Protein AF-0000000078825069 (afdb_homodimer)

Sequence (100 aa):
MNEKTTIYLEPDLKKAVRIELVRDGENQSLSNLINQLLYKWLSEKEKEGHMNEKTTIYLEPDLKKAVRIELVRDGENQSLSNLINQLLYKWLSEKEKEGH

Solvent-accessible surface area (backbone atoms only — not comparable to full-atom values): 5677 Å² total; per-residue (Å²): 124,65,35,84,42,80,38,46,34,49,53,70,57,50,51,52,51,51,54,50,33,56,72,76,34,85,83,49,48,70,34,57,52,50,45,50,51,50,51,50,52,52,56,51,48,59,56,64,78,92,126,65,36,83,42,81,37,46,33,48,53,72,56,51,50,52,52,50,54,50,33,55,70,75,37,82,81,49,48,70,34,56,51,51,48,51,52,51,51,51,52,52,55,50,48,58,54,65,79,91

Foldseek 3Di:
DDDDDDDDDDPVVVVVVVVVDVVVHPPADPVNVVVVVVVVVVVVVVVVVD/DDDDDDDDDDPVVVVVVVVVCVVVPPPADPVNVVVVVVVVVVVVVVVVVD

Organism: Clostridium kluyveri (strain ATCC 8527 / DSM 555 / NBRC 12016 / NCIMB 10680 / K1) (NCBI:txid431943)

Secondary structure (DSSP, 8-state):
--EEEEEEE-HHHHHHHHHHHHHH-TT--HHHHHHHHHHHHHHHHHHH--/--EEEEEEE-HHHHHHHHHHHHHH-TT--HHHHHHHHHHHHHHHHHHH--

pLDDT: mean 91.11, std 10.32, range [57.09, 98.19]

Structure (mmCIF, N/CA/C/O backbone):
data_AF-0000000078825069-model_v1
#
loop_
_entity.id
_entity.type
_entity.pdbx_description
1 polymer 'CopG family transcriptional regulator'
#
loop_
_atom_site.group_PDB
_atom_site.id
_atom_site.type_symbol
_atom_site.label_atom_id
_atom_site.label_alt_id
_atom_site.label_comp_id
_atom_site.label_asym_id
_atom_site.label_entity_id
_atom_site.label_seq_id
_atom_site.pdbx_PDB_ins_code
_atom_site.Cartn_x
_atom_site.Cartn_y
_atom_site.Cartn_z
_atom_site.occupancy
_atom_site.B_iso_or_equiv
_atom_site.auth_seq_id
_atom_site.auth_comp_id
_atom_site.auth_asym_id
_atom_site.auth_atom_id
_atom_site.pdbx_PDB_model_num
ATOM 1 N N . MET A 1 1 ? 11.367 12.047 -8.43 1 87.69 1 MET A N 1
ATOM 2 C CA . MET A 1 1 ? 11.836 10.695 -8.172 1 87.69 1 MET A CA 1
ATOM 3 C C . MET A 1 1 ? 11.109 10.078 -6.977 1 87.69 1 MET A C 1
ATOM 5 O O . MET A 1 1 ? 10.727 10.789 -6.047 1 87.69 1 MET A O 1
ATOM 9 N N . ASN A 1 2 ? 10.797 8.766 -6.871 1 93.38 2 ASN A N 1
ATOM 10 C CA . ASN A 1 2 ? 10.172 8.07 -5.746 1 93.38 2 ASN A CA 1
ATOM 11 C C . ASN A 1 2 ? 11.117 7.988 -4.551 1 93.38 2 ASN A C 1
ATOM 13 O O . ASN A 1 2 ? 12.336 8.109 -4.703 1 93.38 2 ASN A O 1
ATOM 17 N N . GLU A 1 3 ? 10.469 7.91 -3.393 1 97.12 3 GLU A N 1
ATOM 18 C CA . GLU A 1 3 ? 11.211 7.844 -2.139 1 97.12 3 GLU A CA 1
ATOM 19 C C . GLU A 1 3 ? 11.148 6.445 -1.529 1 97.12 3 GLU A C 1
ATOM 21 O O . GLU A 1 3 ? 10.078 5.844 -1.457 1 97.12 3 GLU A O 1
ATOM 26 N N . LYS A 1 4 ? 12.352 6.066 -1.127 1 97.38 4 LYS A N 1
ATOM 27 C CA . LYS A 1 4 ? 12.438 4.762 -0.477 1 97.38 4 LYS A CA 1
ATOM 28 C C . LYS A 1 4 ? 11.727 4.77 0.87 1 97.38 4 LYS A C 1
ATOM 30 O O . LYS A 1 4 ? 11.906 5.691 1.671 1 97.38 4 LYS A O 1
ATOM 35 N N . THR A 1 5 ? 10.906 3.773 1.169 1 96.88 5 THR A N 1
ATOM 36 C CA . THR A 1 5 ? 10.117 3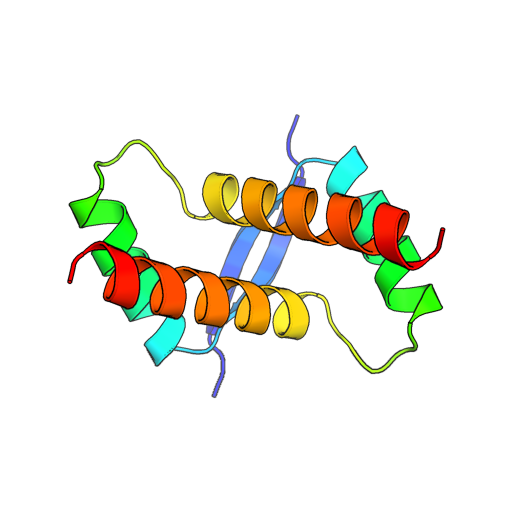.684 2.395 1 96.88 5 THR A CA 1
ATOM 37 C C . THR A 1 5 ? 10.055 2.242 2.889 1 96.88 5 THR A C 1
ATOM 39 O O . THR A 1 5 ? 9.812 1.321 2.104 1 96.88 5 THR A O 1
ATOM 42 N N . THR A 1 6 ? 10.328 2.051 4.117 1 97.06 6 THR A N 1
ATOM 43 C CA . THR A 1 6 ? 10.195 0.732 4.723 1 97.06 6 THR A CA 1
ATOM 44 C C . THR A 1 6 ? 8.812 0.568 5.359 1 97.06 6 THR A C 1
ATOM 46 O O . THR A 1 6 ? 8.344 1.456 6.07 1 97.06 6 THR A O 1
ATOM 49 N N . ILE A 1 7 ? 8.18 -0.574 4.969 1 96.94 7 ILE A N 1
ATOM 50 C CA . ILE A 1 7 ? 6.922 -0.918 5.625 1 96.94 7 ILE A CA 1
ATOM 51 C C . ILE A 1 7 ? 6.961 -2.375 6.082 1 96.94 7 ILE A C 1
ATOM 53 O O . ILE A 1 7 ? 7.848 -3.135 5.68 1 96.94 7 ILE A O 1
ATOM 57 N N . TYR A 1 8 ? 6.008 -2.686 6.949 1 97.62 8 TYR A N 1
ATOM 58 C CA . TYR A 1 8 ? 5.855 -4.047 7.445 1 97.62 8 TYR A CA 1
ATOM 59 C C . TYR A 1 8 ? 4.562 -4.676 6.938 1 97.62 8 TYR A C 1
ATOM 61 O O . TYR A 1 8 ? 3.473 -4.16 7.195 1 97.62 8 TYR A O 1
ATOM 69 N N . LEU A 1 9 ? 4.734 -5.824 6.258 1 98.19 9 LEU A N 1
ATOM 70 C CA . LEU A 1 9 ? 3.598 -6.504 5.648 1 98.19 9 LEU A CA 1
ATOM 71 C C . LEU A 1 9 ? 3.311 -7.828 6.352 1 98.19 9 LEU A C 1
ATOM 73 O O . LEU A 1 9 ? 4.234 -8.531 6.762 1 98.19 9 LEU A O 1
ATOM 77 N N . GLU A 1 10 ? 2.053 -8.109 6.477 1 97.62 10 GLU A N 1
ATOM 78 C CA . GLU A 1 10 ? 1.689 -9.469 6.875 1 97.62 10 GLU A CA 1
ATOM 79 C C . GLU A 1 10 ? 2.225 -10.5 5.887 1 97.62 10 GLU A C 1
ATOM 81 O O . GLU A 1 10 ? 1.995 -10.383 4.68 1 97.62 10 GLU A O 1
ATOM 86 N N . PRO A 1 11 ? 2.871 -11.5 6.402 1 97.69 11 PRO A N 1
ATOM 87 C CA . PRO A 1 11 ? 3.576 -12.422 5.508 1 97.69 11 PRO A CA 1
ATOM 88 C C . PRO A 1 11 ? 2.645 -13.102 4.504 1 97.69 11 PRO A C 1
ATOM 90 O O . PRO A 1 11 ? 2.992 -13.234 3.328 1 97.69 11 PRO A O 1
ATOM 93 N N . ASP A 1 12 ? 1.496 -13.617 4.953 1 97.25 12 ASP A N 1
ATOM 94 C CA . ASP A 1 12 ? 0.571 -14.305 4.059 1 97.25 12 ASP A CA 1
ATOM 95 C C . ASP A 1 12 ? 0.008 -13.344 3.01 1 97.25 12 ASP A C 1
ATOM 97 O O . ASP A 1 12 ? -0.198 -13.727 1.856 1 97.25 12 ASP A O 1
ATOM 101 N N . LEU A 1 13 ? -0.233 -12.125 3.361 1 97.75 13 LEU A N 1
ATOM 102 C CA . LEU A 1 13 ? -0.707 -11.094 2.441 1 97.75 13 LEU A CA 1
ATOM 103 C C . LEU A 1 13 ? 0.354 -10.766 1.395 1 97.75 13 LEU A C 1
ATOM 105 O O . LEU A 1 13 ? 0.052 -10.695 0.201 1 97.75 13 LEU A O 1
ATOM 109 N N . LYS A 1 14 ? 1.522 -10.602 1.82 1 97.62 14 LYS A N 1
ATOM 110 C CA . LYS A 1 14 ? 2.637 -10.312 0.923 1 97.62 14 LYS A CA 1
ATOM 111 C C . LYS A 1 14 ? 2.768 -11.383 -0.156 1 97.62 14 LYS A C 1
ATOM 113 O O . LYS A 1 14 ? 2.854 -11.07 -1.345 1 97.62 14 LYS A O 1
ATOM 118 N N . LYS A 1 15 ? 2.717 -12.586 0.327 1 96.5 15 LYS A N 1
ATOM 119 C CA . LYS A 1 15 ? 2.818 -13.711 -0.602 1 96.5 15 LYS A CA 1
ATOM 120 C C . LYS A 1 15 ? 1.679 -13.688 -1.617 1 96.5 15 LYS A C 1
ATOM 122 O O . LYS A 1 15 ? 1.908 -13.836 -2.818 1 96.5 15 LYS A O 1
ATOM 127 N N . ALA A 1 16 ? 0.492 -13.531 -1.147 1 96.5 16 ALA A N 1
ATOM 128 C CA . ALA A 1 16 ? -0.689 -13.547 -2.006 1 96.5 16 ALA A CA 1
ATOM 129 C C . ALA A 1 16 ? -0.641 -12.422 -3.031 1 96.5 16 ALA A C 1
ATOM 131 O O . ALA A 1 16 ? -0.976 -12.617 -4.199 1 96.5 16 ALA A O 1
ATOM 132 N N . VAL A 1 17 ? -0.227 -11.227 -2.672 1 95.25 17 VAL A N 1
ATOM 133 C CA . VAL A 1 17 ? -0.157 -10.07 -3.561 1 95.25 17 VAL A CA 1
ATOM 134 C C . VAL A 1 17 ? 0.898 -10.312 -4.637 1 95.25 17 VAL A C 1
ATOM 136 O O . VAL A 1 17 ? 0.681 -9.992 -5.809 1 95.25 17 VAL A O 1
ATOM 139 N N . ARG A 1 18 ? 2.021 -10.898 -4.172 1 94.5 18 ARG A N 1
ATOM 140 C CA . ARG A 1 18 ? 3.088 -11.18 -5.129 1 94.5 18 ARG A CA 1
ATOM 141 C C . ARG A 1 18 ? 2.619 -12.156 -6.199 1 94.5 18 ARG A C 1
ATOM 143 O O . ARG A 1 18 ? 2.93 -11.992 -7.379 1 94.5 18 ARG A O 1
ATOM 150 N N . ILE A 1 19 ? 1.948 -13.203 -5.742 1 93.75 19 ILE A N 1
ATOM 151 C CA . ILE A 1 19 ? 1.419 -14.195 -6.668 1 93.75 19 ILE A CA 1
ATOM 152 C C . ILE A 1 19 ? 0.488 -13.516 -7.672 1 93.75 19 ILE A C 1
ATOM 154 O O . ILE A 1 19 ? 0.576 -13.766 -8.875 1 93.75 19 ILE A O 1
ATOM 158 N N . GLU A 1 20 ? -0.364 -12.617 -7.203 1 93.06 20 GLU A N 1
ATOM 159 C CA . GLU A 1 20 ? -1.317 -11.914 -8.055 1 93.06 20 GLU A CA 1
ATOM 160 C C . GLU A 1 20 ? -0.604 -10.969 -9.023 1 93.06 20 GLU A C 1
ATOM 162 O O . GLU A 1 20 ? -0.988 -10.859 -10.188 1 93.06 20 GLU A O 1
ATOM 167 N N . LEU A 1 21 ? 0.4 -10.258 -8.555 1 93 21 LEU A N 1
ATOM 168 C CA . LEU A 1 21 ? 1.159 -9.344 -9.398 1 93 21 LEU A CA 1
ATOM 169 C C . LEU A 1 21 ? 1.843 -10.086 -10.539 1 93 21 LEU A C 1
ATOM 171 O O 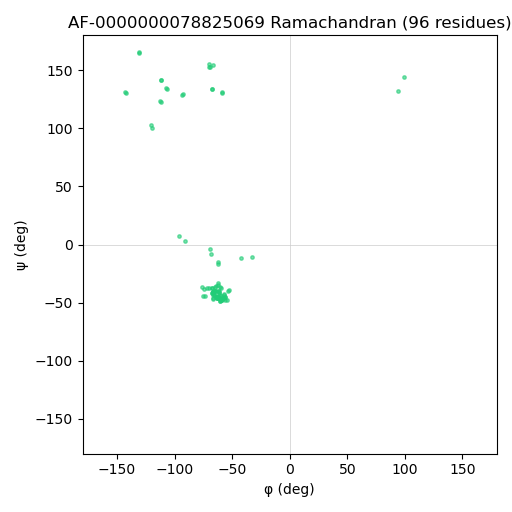. LEU A 1 21 ? 1.893 -9.586 -11.672 1 93 21 LEU A O 1
ATOM 175 N N . VAL A 1 22 ? 2.369 -11.25 -10.242 1 91 22 VAL A N 1
ATOM 176 C CA . VAL A 1 22 ? 3.041 -12.062 -11.242 1 91 22 VAL A CA 1
ATOM 177 C C . VAL A 1 22 ? 2.029 -12.539 -12.289 1 91 22 VAL A C 1
ATOM 179 O O . VAL A 1 22 ? 2.312 -12.516 -13.492 1 91 22 VAL A O 1
ATOM 182 N N . ARG A 1 23 ? 0.845 -12.93 -11.789 1 89.75 23 ARG A N 1
ATOM 183 C CA . ARG A 1 23 ? -0.222 -13.383 -12.672 1 89.75 23 ARG A CA 1
ATOM 184 C C . ARG A 1 23 ? -0.664 -12.273 -13.617 1 89.75 23 ARG A C 1
ATOM 186 O O . ARG A 1 23 ? -0.946 -12.516 -14.789 1 89.75 23 ARG A O 1
ATOM 193 N N . ASP A 1 24 ? -0.872 -11.055 -13.055 1 84.19 24 ASP A N 1
ATOM 194 C CA . ASP A 1 24 ? -1.309 -9.898 -13.828 1 84.19 24 ASP A CA 1
ATOM 195 C C . ASP A 1 24 ? -0.214 -9.43 -14.781 1 84.19 24 ASP A C 1
ATOM 197 O O . ASP A 1 24 ? -0.491 -8.727 -15.758 1 84.19 24 ASP A O 1
ATOM 201 N N . GLY A 1 25 ? 0.906 -9.906 -14.734 1 73.81 25 GLY A N 1
ATOM 202 C CA . GLY A 1 25 ? 2.02 -9.562 -15.602 1 73.81 25 GLY A CA 1
ATOM 203 C C . GLY A 1 25 ? 2.984 -8.578 -14.969 1 73.81 25 GLY A C 1
ATOM 204 O O . GLY A 1 25 ? 2.652 -7.926 -13.977 1 73.81 25 GLY A O 1
ATOM 205 N N . GLU A 1 26 ? 4.305 -8.781 -15.289 1 60.06 26 GLU A N 1
ATOM 206 C CA . GLU A 1 26 ? 5.59 -8.25 -14.844 1 60.06 26 GLU A CA 1
ATOM 207 C C . GLU A 1 26 ? 5.527 -6.738 -14.648 1 60.06 26 GLU A C 1
ATOM 209 O O . GLU A 1 26 ? 6.383 -6.156 -13.984 1 60.06 26 GLU A O 1
ATOM 214 N N . ASN A 1 27 ? 4.422 -6.176 -15.148 1 58.69 27 ASN A N 1
ATOM 215 C CA . ASN A 1 27 ? 4.648 -4.738 -15.25 1 58.69 27 ASN A CA 1
ATOM 216 C C . ASN A 1 27 ? 4.09 -3.998 -14.039 1 58.69 27 ASN A C 1
ATOM 218 O O . ASN A 1 27 ? 4.227 -2.777 -13.938 1 58.69 27 ASN A O 1
ATOM 222 N N . GLN A 1 28 ? 3.664 -4.766 -13.094 1 75.44 28 GLN A N 1
ATOM 223 C CA . GLN A 1 28 ? 3.238 -3.973 -11.945 1 75.44 28 GLN A CA 1
ATOM 224 C C . GLN A 1 28 ? 4.035 -4.34 -10.695 1 75.44 28 GLN A C 1
ATOM 226 O O . GLN A 1 28 ? 3.998 -5.484 -10.242 1 75.44 28 GLN A O 1
ATOM 231 N N . SER A 1 29 ? 4.961 -3.492 -10.383 1 90.94 29 SER A N 1
ATOM 232 C CA . SER A 1 29 ? 5.711 -3.688 -9.148 1 90.94 29 SER A CA 1
ATOM 233 C C . SER A 1 29 ? 4.84 -3.426 -7.926 1 90.94 29 SER A C 1
ATOM 235 O O . SER A 1 29 ? 3.768 -2.824 -8.039 1 90.94 29 SER A O 1
ATOM 237 N N . LEU A 1 30 ? 5.184 -4 -6.848 1 95.56 30 LEU A N 1
ATOM 238 C CA . LEU A 1 30 ? 4.496 -3.766 -5.586 1 95.56 30 LEU A CA 1
ATOM 239 C C . LEU A 1 30 ? 4.43 -2.275 -5.27 1 95.56 30 LEU A C 1
ATOM 241 O O . LEU A 1 30 ? 3.391 -1.773 -4.836 1 95.56 30 LEU A O 1
ATOM 245 N N . SER A 1 31 ? 5.508 -1.535 -5.543 1 96.38 31 SER A N 1
ATOM 246 C CA . SER A 1 31 ? 5.566 -0.094 -5.32 1 96.38 31 SER A CA 1
ATOM 247 C C . SER A 1 31 ? 4.5 0.633 -6.129 1 96.38 31 SER A C 1
ATOM 249 O O . SER A 1 31 ? 3.793 1.498 -5.605 1 96.38 31 SER A O 1
ATOM 251 N N . ASN A 1 32 ? 4.371 0.243 -7.375 1 94.69 32 ASN A N 1
ATOM 252 C CA . ASN A 1 32 ? 3.379 0.877 -8.234 1 94.69 32 ASN A CA 1
ATOM 253 C C . ASN A 1 32 ? 1.958 0.586 -7.758 1 94.69 32 ASN A C 1
ATOM 255 O O . ASN A 1 32 ? 1.11 1.48 -7.742 1 94.69 32 ASN A O 1
ATOM 259 N N . LEU A 1 33 ? 1.682 -0.608 -7.402 1 95.56 33 LEU A N 1
ATOM 260 C CA . LEU A 1 33 ? 0.368 -0.974 -6.887 1 95.56 33 LEU A CA 1
ATOM 261 C C . LEU A 1 33 ? 0.032 -0.168 -5.633 1 95.56 33 LEU A C 1
ATOM 263 O O . LEU A 1 33 ? -1.053 0.41 -5.535 1 95.56 33 LEU A O 1
ATOM 267 N N . ILE A 1 34 ? 0.966 -0.107 -4.715 1 97.5 34 ILE A N 1
ATOM 268 C CA . ILE A 1 34 ? 0.722 0.582 -3.453 1 97.5 34 ILE A CA 1
ATOM 269 C C . ILE A 1 34 ? 0.508 2.072 -3.711 1 97.5 34 ILE A C 1
ATOM 271 O O . ILE A 1 34 ? -0.371 2.693 -3.109 1 97.5 34 ILE A O 1
ATOM 275 N N . ASN A 1 35 ? 1.316 2.643 -4.652 1 97.44 35 ASN A N 1
ATOM 276 C CA . ASN A 1 35 ? 1.062 4.027 -5.031 1 97.44 35 ASN A CA 1
ATOM 277 C C . ASN A 1 35 ? -0.368 4.219 -5.527 1 97.44 35 ASN A C 1
ATOM 279 O O . ASN A 1 35 ? -1.047 5.168 -5.129 1 97.44 35 ASN A O 1
ATOM 283 N N . GLN A 1 36 ? -0.79 3.352 -6.336 1 96.38 36 GLN A N 1
ATOM 284 C CA . GLN A 1 36 ? -2.139 3.439 -6.879 1 96.38 36 GLN A CA 1
ATOM 285 C C . GLN A 1 36 ? -3.188 3.312 -5.781 1 96.38 36 GLN A C 1
ATOM 287 O O . GLN A 1 36 ? -4.18 4.043 -5.773 1 96.38 36 GLN A O 1
ATOM 292 N N . LEU A 1 37 ? -3 2.383 -4.914 1 97.62 37 LEU A N 1
ATOM 293 C CA . LEU A 1 37 ? -3.961 2.152 -3.842 1 97.62 37 LEU A CA 1
ATOM 294 C C . LEU A 1 37 ? -4.027 3.352 -2.902 1 97.62 37 LEU A C 1
ATOM 296 O O . LEU A 1 37 ? -5.109 3.736 -2.455 1 97.62 37 LEU A O 1
ATOM 300 N N . LEU A 1 38 ? -2.893 3.928 -2.623 1 97.94 38 LEU A N 1
ATOM 301 C CA . LEU A 1 38 ? -2.857 5.102 -1.756 1 97.94 38 LEU A CA 1
ATOM 302 C C . LEU A 1 38 ? -3.516 6.297 -2.434 1 97.94 38 LEU A C 1
ATOM 304 O O . LEU A 1 38 ? -4.207 7.082 -1.783 1 97.94 38 LEU A O 1
ATOM 308 N N . TYR A 1 39 ? -3.336 6.465 -3.744 1 97.69 39 TYR A N 1
ATOM 309 C CA . TYR A 1 39 ? -4.016 7.516 -4.496 1 97.69 39 TYR A CA 1
ATOM 310 C C . TYR A 1 39 ? -5.527 7.371 -4.391 1 97.69 39 TYR A C 1
ATOM 312 O O . TYR A 1 39 ? -6.238 8.344 -4.129 1 97.69 39 TYR A O 1
ATOM 320 N N . LYS A 1 40 ? -5.867 6.18 -4.605 1 96.88 40 LYS A N 1
ATOM 321 C CA . LYS A 1 40 ? -7.301 5.906 -4.543 1 96.88 40 LYS A CA 1
ATOM 322 C C . LYS A 1 40 ? -7.848 6.176 -3.143 1 96.88 40 LYS A C 1
ATOM 324 O O . LYS A 1 40 ? -8.922 6.762 -2.994 1 96.88 40 LYS A O 1
ATOM 329 N N . TRP A 1 41 ? -7.211 5.738 -2.148 1 95.94 41 TRP A N 1
ATOM 330 C CA . TRP A 1 41 ? -7.613 5.934 -0.76 1 95.94 41 TRP A CA 1
ATOM 331 C C . TRP A 1 41 ? -7.742 7.418 -0.432 1 95.94 41 TRP A C 1
ATOM 333 O O . TRP A 1 41 ? -8.734 7.848 0.159 1 95.94 41 TRP A O 1
ATOM 343 N N . LEU A 1 42 ? -6.754 8.242 -0.839 1 96 42 LEU A N 1
ATOM 344 C CA . LEU A 1 42 ? -6.789 9.68 -0.592 1 96 42 LEU A CA 1
ATOM 345 C C . LEU A 1 42 ? -7.965 10.328 -1.312 1 96 42 LEU A C 1
ATOM 347 O O . LEU A 1 42 ? -8.641 11.188 -0.75 1 96 42 LEU A O 1
ATOM 351 N N . SER A 1 43 ? -8.094 9.898 -2.562 1 95.56 43 SER A N 1
ATOM 352 C CA . SER A 1 43 ? -9.188 10.453 -3.361 1 95.56 43 SER A CA 1
ATOM 353 C C . SER A 1 43 ? -10.539 10.156 -2.727 1 95.56 43 SER A C 1
ATOM 355 O O . SER A 1 43 ? -11.445 11 -2.756 1 95.56 43 SER A O 1
ATOM 357 N N . GLU A 1 44 ? -10.742 9.023 -2.123 1 93.81 44 GLU A N 1
ATOM 358 C CA . GLU A 1 44 ? -11.984 8.617 -1.468 1 93.81 44 GLU A CA 1
ATOM 359 C C . GLU A 1 44 ? -12.203 9.398 -0.173 1 93.81 44 GLU A C 1
ATOM 361 O O . GLU A 1 44 ? -13.336 9.734 0.172 1 93.81 44 GLU A O 1
ATOM 366 N N . LYS A 1 45 ? -11.148 9.648 0.527 1 90.62 45 LYS A N 1
ATOM 367 C CA . LYS A 1 45 ? -11.234 10.422 1.764 1 90.62 45 LYS A CA 1
ATOM 368 C C . LYS A 1 45 ? -11.641 11.859 1.487 1 90.62 45 LYS A C 1
ATOM 370 O O . LYS A 1 45 ? -12.344 12.477 2.291 1 90.62 45 LYS A O 1
ATOM 375 N N . GLU A 1 46 ? -11.07 12.414 0.426 1 87.31 46 GLU A N 1
ATOM 376 C CA . GLU A 1 46 ? -11.414 13.781 0.046 1 87.31 46 GL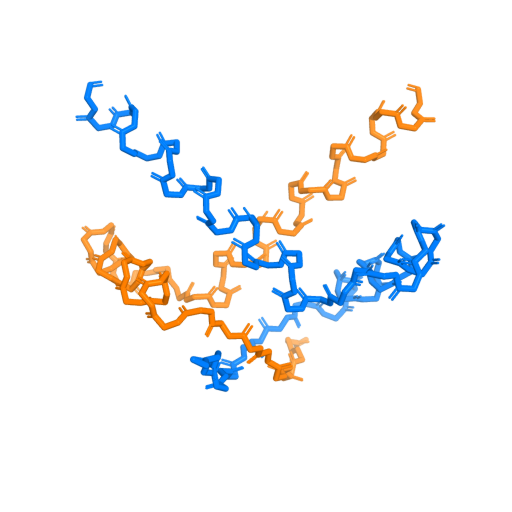U A CA 1
ATOM 377 C C . GLU A 1 46 ? -12.891 13.891 -0.309 1 87.31 46 GLU A C 1
ATOM 379 O O . GLU A 1 46 ? -13.531 14.906 -0.017 1 87.31 46 GLU A O 1
ATOM 384 N N . LYS A 1 47 ? -13.453 12.82 -0.878 1 86.94 47 LYS A N 1
ATOM 385 C CA . LYS A 1 47 ? -14.859 12.789 -1.271 1 86.94 47 LYS A CA 1
ATOM 386 C C . LYS A 1 47 ? -15.766 12.617 -0.056 1 86.94 47 LYS A C 1
ATOM 388 O O . LYS A 1 47 ? -16.875 13.156 -0.018 1 86.94 47 LY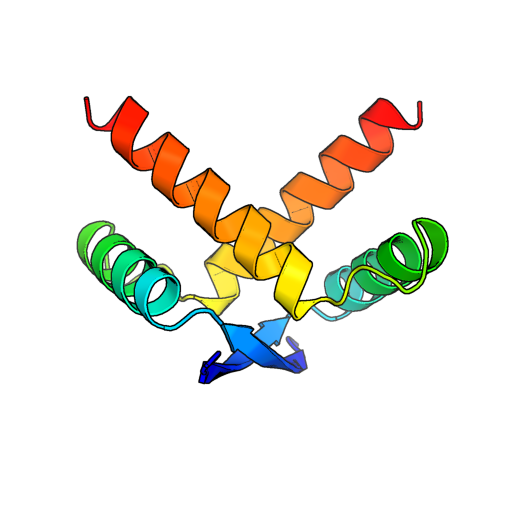S A O 1
ATOM 393 N N . GLU A 1 48 ? -15.352 11.852 0.906 1 80.88 48 GLU A N 1
ATOM 394 C CA . GLU A 1 48 ? -16.141 11.617 2.115 1 80.88 48 GLU A CA 1
ATOM 395 C C . GLU A 1 48 ? -16.094 12.828 3.045 1 80.88 48 GLU A C 1
ATOM 397 O O . GLU A 1 48 ? -17.016 13.055 3.822 1 80.88 48 GLU A O 1
ATOM 402 N N . GLY A 1 49 ? -14.93 13.32 3.172 1 71 49 GLY A N 1
ATOM 403 C CA . GLY A 1 49 ? -14.836 14.508 4.008 1 71 49 GLY A CA 1
ATOM 404 C C . GLY A 1 49 ? -15.625 15.688 3.473 1 71 49 GLY A C 1
ATOM 405 O O . GLY A 1 49 ? -15.695 16.734 4.113 1 71 49 GLY A O 1
ATOM 406 N N . HIS A 1 50 ? -16.047 15.586 2.125 1 57.09 50 HIS A N 1
ATOM 407 C CA . HIS A 1 50 ? -16.938 16.594 1.587 1 57.09 50 HIS A CA 1
ATOM 408 C C . HIS A 1 50 ? -18.391 16.141 1.667 1 57.09 50 HIS A C 1
ATOM 410 O O . HIS A 1 50 ? -18.672 14.938 1.623 1 57.09 50 HIS A O 1
ATOM 416 N N . MET B 1 1 ? 4.266 -12.883 12.742 1 87.88 1 MET B N 1
ATOM 417 C CA . MET B 1 1 ? 4.918 -11.578 12.789 1 87.88 1 MET B CA 1
ATOM 418 C C . MET B 1 1 ? 4.961 -10.938 11.406 1 87.88 1 MET B C 1
ATOM 420 O O . MET B 1 1 ? 5.039 -11.641 10.391 1 87.88 1 MET B O 1
ATOM 424 N N . ASN B 1 2 ? 4.887 -9.609 11.188 1 93.38 2 ASN B N 1
ATOM 425 C CA . ASN B 1 2 ? 4.992 -8.891 9.922 1 93.38 2 ASN B CA 1
ATOM 426 C C . ASN B 1 2 ? 6.414 -8.938 9.367 1 93.38 2 ASN B C 1
ATOM 428 O O . ASN B 1 2 ? 7.367 -9.164 10.117 1 93.38 2 ASN B O 1
ATOM 432 N N . GLU B 1 3 ? 6.457 -8.836 8.047 1 97.06 3 GLU B N 1
ATOM 433 C CA . GLU B 1 3 ? 7.738 -8.883 7.344 1 97.06 3 GLU B CA 1
ATOM 434 C C . GLU B 1 3 ? 8.133 -7.496 6.828 1 97.06 3 GLU B C 1
ATOM 436 O O . GLU B 1 3 ? 7.309 -6.793 6.238 1 97.06 3 GLU B O 1
ATOM 441 N N . LYS B 1 4 ? 9.375 -7.219 7.09 1 97.31 4 LYS B N 1
ATOM 442 C CA . LYS B 1 4 ? 9.914 -5.949 6.613 1 97.31 4 LYS B CA 1
ATOM 443 C C . LYS B 1 4 ? 9.992 -5.922 5.09 1 97.31 4 LYS B C 1
ATOM 445 O O . LYS B 1 4 ? 10.469 -6.875 4.469 1 97.31 4 LYS B O 1
ATOM 450 N N . THR B 1 5 ? 9.555 -4.863 4.449 1 96.88 5 THR B N 1
ATOM 451 C CA . THR B 1 5 ? 9.516 -4.727 2.996 1 96.88 5 THR B CA 1
ATOM 452 C C . THR B 1 5 ? 9.852 -3.299 2.578 1 96.88 5 THR B C 1
ATOM 454 O O . THR B 1 5 ? 9.336 -2.34 3.158 1 96.88 5 THR B O 1
ATOM 457 N N . THR B 1 6 ? 10.719 -3.148 1.664 1 97.06 6 THR B N 1
ATOM 458 C CA . THR B 1 6 ? 11.039 -1.839 1.107 1 97.06 6 THR B CA 1
ATOM 459 C C . THR B 1 6 ? 10.203 -1.559 -0.136 1 97.06 6 THR B C 1
ATOM 461 O O . THR B 1 6 ? 10.078 -2.414 -1.016 1 97.06 6 THR B O 1
ATOM 464 N N . ILE B 1 7 ? 9.578 -0.368 -0.09 1 97.06 7 ILE B N 1
ATOM 465 C CA . ILE B 1 7 ? 8.867 0.079 -1.284 1 97.06 7 ILE B CA 1
ATOM 466 C C . ILE B 1 7 ? 9.273 1.513 -1.618 1 97.06 7 ILE B C 1
ATOM 468 O O . ILE B 1 7 ? 9.891 2.195 -0.801 1 97.06 7 ILE B O 1
ATOM 472 N N . TYR B 1 8 ? 8.922 1.899 -2.846 1 97.69 8 TYR B N 1
ATOM 473 C CA . TYR B 1 8 ? 9.18 3.258 -3.312 1 97.69 8 TYR B CA 1
ATOM 474 C C . TYR B 1 8 ? 7.879 4.023 -3.512 1 97.69 8 TYR B C 1
ATOM 476 O O . TYR B 1 8 ? 7.031 3.619 -4.309 1 97.69 8 TYR B O 1
ATOM 484 N N . LEU B 1 9 ? 7.793 5.168 -2.805 1 98.19 9 LEU B N 1
ATOM 485 C CA . LEU B 1 9 ? 6.578 5.977 -2.84 1 98.19 9 LEU B CA 1
ATOM 486 C C . LEU B 1 9 ? 6.828 7.301 -3.555 1 98.19 9 LEU B C 1
ATOM 488 O O . LEU B 1 9 ? 7.902 7.891 -3.416 1 98.19 9 LEU B O 1
ATOM 492 N N . GLU B 1 10 ? 5.844 7.691 -4.297 1 97.69 10 GLU B N 1
ATOM 493 C CA . GLU B 1 10 ? 5.879 9.062 -4.785 1 97.69 10 GLU B CA 1
ATOM 494 C C . GLU B 1 10 ? 5.934 10.062 -3.629 1 97.69 10 GLU B C 1
ATOM 496 O O . GLU B 1 10 ? 5.113 10.008 -2.711 1 97.69 10 GLU B O 1
ATOM 501 N N . PRO B 1 11 ? 6.84 10.984 -3.711 1 97.69 11 PRO B N 1
ATOM 502 C CA . PRO B 1 11 ? 7.078 11.859 -2.557 1 97.69 11 PRO B CA 1
ATOM 503 C C . PRO B 1 11 ? 5.836 12.648 -2.146 1 97.69 11 PRO B C 1
ATOM 505 O O . PRO B 1 11 ? 5.547 12.773 -0.954 1 97.69 11 PRO B O 1
ATOM 508 N N . ASP B 1 12 ? 5.145 13.273 -3.102 1 97.25 12 ASP B N 1
ATOM 509 C CA . ASP B 1 12 ? 3.967 14.078 -2.779 1 97.25 12 ASP B CA 1
ATOM 510 C C . ASP B 1 12 ? 2.857 13.203 -2.195 1 97.25 12 ASP B C 1
ATOM 512 O O . ASP B 1 12 ? 2.129 13.641 -1.3 1 97.25 12 ASP B O 1
ATOM 516 N N . LEU B 1 13 ? 2.715 12 -2.648 1 97.81 13 LEU B N 1
ATOM 517 C CA . LEU B 1 13 ? 1.735 11.047 -2.133 1 97.81 13 LEU B CA 1
ATOM 518 C C . LEU B 1 13 ? 2.074 10.641 -0.7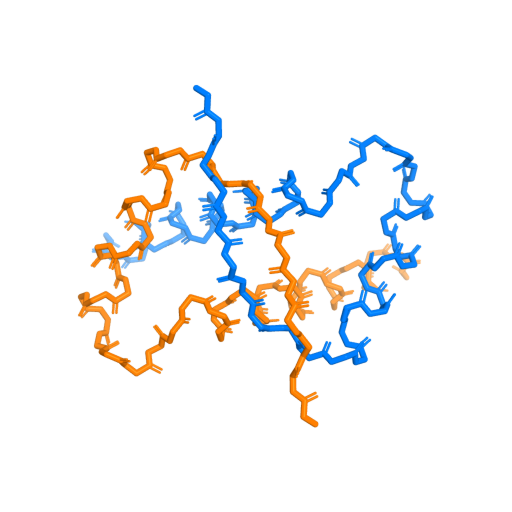01 1 97.81 13 LEU B C 1
ATOM 520 O O . LEU B 1 13 ? 1.199 10.633 0.168 1 97.81 13 LEU B O 1
ATOM 524 N N . LYS B 1 14 ? 3.275 10.328 -0.478 1 97.56 14 LYS B N 1
ATOM 525 C CA . LYS B 1 14 ? 3.742 9.953 0.854 1 97.56 14 LYS B CA 1
ATOM 526 C C . LYS B 1 14 ? 3.41 11.031 1.879 1 97.56 14 LYS B C 1
ATOM 528 O O . LYS B 1 14 ? 2.846 10.742 2.936 1 97.56 14 LYS B O 1
ATOM 533 N N . LYS B 1 15 ? 3.738 12.242 1.468 1 96.5 15 LYS B N 1
ATOM 534 C CA . LYS B 1 15 ? 3.465 13.367 2.352 1 96.5 15 LYS B CA 1
ATOM 535 C C . LYS B 1 15 ? 1.973 13.492 2.645 1 96.5 15 LYS B C 1
ATOM 537 O O . LYS B 1 15 ? 1.571 13.648 3.799 1 96.5 15 LYS B O 1
ATOM 542 N N . ALA B 1 16 ? 1.172 13.445 1.632 1 96.44 16 ALA B N 1
ATOM 543 C CA . ALA B 1 16 ? -0.274 13.609 1.768 1 96.44 16 ALA B CA 1
ATOM 544 C C . ALA B 1 16 ? -0.869 12.508 2.643 1 96.44 16 ALA B C 1
ATOM 546 O O . ALA B 1 16 ? -1.73 12.773 3.484 1 96.44 16 ALA B O 1
ATOM 547 N N . VAL B 1 17 ? -0.442 11.258 2.516 1 95.19 17 VAL B N 1
ATOM 548 C CA . VAL B 1 17 ? -0.952 10.125 3.283 1 95.19 17 VAL B CA 1
ATOM 549 C C . VAL B 1 17 ? -0.572 10.289 4.754 1 95.19 17 VAL B C 1
ATOM 551 O O . VAL B 1 17 ? -1.386 10.031 5.645 1 95.19 17 VAL B O 1
ATOM 554 N N . ARG B 1 18 ? 0.68 10.75 4.934 1 94.38 18 ARG B N 1
ATOM 555 C CA . ARG B 1 18 ? 1.137 10.945 6.305 1 94.38 18 ARG B CA 1
ATOM 556 C C . ARG B 1 18 ? 0.288 11.992 7.016 1 94.38 18 ARG B C 1
ATOM 558 O O . ARG B 1 18 ? -0.064 11.828 8.188 1 94.38 18 ARG B O 1
ATOM 565 N N . ILE B 1 19 ? 0.061 13.094 6.312 1 93.75 19 ILE B N 1
ATOM 566 C CA . ILE B 1 19 ? -0.762 14.156 6.875 1 93.75 19 ILE B CA 1
ATOM 567 C C . ILE B 1 19 ? -2.137 13.609 7.246 1 93.75 19 ILE B C 1
ATOM 569 O O . ILE B 1 19 ? -2.646 13.883 8.336 1 93.75 19 ILE B O 1
ATOM 573 N N . GLU B 1 20 ? -2.711 12.781 6.379 1 92.94 20 GLU B N 1
ATOM 574 C CA . GLU B 1 20 ? -4.031 12.203 6.609 1 92.94 20 GLU B CA 1
ATOM 575 C C . GLU B 1 20 ? -4.008 11.227 7.781 1 92.94 20 GLU B C 1
ATOM 577 O O . GLU B 1 20 ? -4.941 11.188 8.586 1 92.94 20 GLU B O 1
ATOM 582 N N . LEU B 1 21 ? -2.988 10.406 7.887 1 92.81 21 LEU B N 1
ATOM 583 C CA . LEU B 1 21 ? -2.861 9.438 8.977 1 92.81 21 LEU B CA 1
ATOM 584 C C . LEU B 1 21 ? -2.777 10.141 10.32 1 92.81 21 LEU B C 1
ATOM 586 O O . LEU B 1 21 ? -3.361 9.68 11.305 1 92.81 21 LEU B O 1
ATOM 590 N N . VAL B 1 22 ? -2.045 11.234 10.344 1 91 22 VAL B N 1
ATOM 591 C CA . VAL B 1 22 ? -1.894 12.008 11.57 1 91 22 VAL B CA 1
ATOM 592 C C . VAL B 1 22 ? -3.238 12.602 11.969 1 91 22 VAL B C 1
ATOM 594 O O . VAL B 1 22 ? -3.604 12.594 13.148 1 91 22 VAL B O 1
ATOM 597 N N . ARG B 1 23 ? -3.957 13.117 10.961 1 89.69 23 ARG B N 1
ATOM 598 C CA . ARG B 1 23 ? -5.27 13.711 11.203 1 89.69 23 ARG B CA 1
ATOM 599 C C . ARG B 1 23 ? -6.238 12.672 11.758 1 89.69 23 ARG B C 1
ATOM 601 O O . ARG B 1 23 ? -7.051 12.984 12.633 1 89.69 23 ARG B O 1
ATOM 608 N N . ASP B 1 24 ? -6.258 11.461 11.148 1 84.25 24 ASP B N 1
ATOM 609 C CA . ASP B 1 24 ? -7.137 10.375 11.562 1 84.25 24 ASP B CA 1
ATOM 610 C C . ASP B 1 24 ? -6.723 9.812 12.922 1 84.25 24 ASP B C 1
ATOM 612 O O . ASP B 1 24 ? -7.508 9.141 13.586 1 84.25 24 ASP B O 1
ATOM 616 N N . GLY B 1 25 ? -5.723 10.211 13.492 1 73.62 25 GLY B N 1
ATOM 617 C CA . GLY B 1 25 ? -5.238 9.75 14.781 1 73.62 25 GLY B CA 1
ATOM 618 C C . GLY B 1 25 ? -4.211 8.641 14.68 1 73.62 25 GLY B C 1
ATOM 619 O O . GLY B 1 25 ? -4.105 7.98 13.641 1 73.62 25 GLY B O 1
ATOM 620 N N . GLU B 1 26 ? -3.035 8.773 15.43 1 59.94 26 GLU B N 1
ATOM 621 C CA . GLU B 1 26 ? -1.757 8.086 15.617 1 59.94 26 GLU B CA 1
ATOM 622 C C . GLU B 1 26 ? -1.904 6.582 15.438 1 59.94 26 GLU B C 1
ATOM 624 O O . GLU B 1 26 ? -0.913 5.875 15.234 1 59.94 26 GLU B O 1
ATOM 629 N N . ASN B 1 27 ? -3.191 6.184 15.383 1 58.03 27 ASN B N 1
ATOM 630 C CA . ASN B 1 27 ? -3.252 4.738 15.578 1 58.03 27 ASN B CA 1
ATOM 631 C C . ASN B 1 27 ? -3.174 3.992 14.25 1 58.03 27 ASN B C 1
ATOM 633 O O . ASN B 1 27 ? -3.09 2.764 14.227 1 58.03 27 ASN B O 1
ATOM 637 N N . GLN B 1 28 ? -3.01 4.738 13.227 1 74.44 28 GLN B N 1
ATOM 638 C CA . GLN B 1 28 ? -2.869 3.932 12.023 1 74.44 28 GLN B CA 1
ATOM 639 C C . GLN B 1 28 ? -1.519 4.172 11.352 1 74.44 28 GLN B C 1
ATOM 641 O O . GLN B 1 28 ? -1.225 5.285 10.922 1 74.44 28 GLN B O 1
ATOM 646 N N . SER B 1 29 ? -0.648 3.271 11.594 1 90.62 29 SER B N 1
ATOM 647 C CA . SER B 1 29 ? 0.641 3.352 10.914 1 90.62 29 SER B CA 1
ATOM 648 C C . SER B 1 29 ? 0.489 3.139 9.406 1 90.62 29 SER B C 1
ATOM 650 O O . SER B 1 29 ? -0.54 2.639 8.953 1 90.62 29 SER B O 1
ATOM 652 N N . LEU B 1 30 ? 1.371 3.654 8.656 1 95.44 30 LEU B N 1
ATOM 653 C CA . LEU B 1 30 ? 1.399 3.455 7.211 1 95.44 30 LEU B CA 1
ATOM 654 C C . LEU B 1 30 ? 1.353 1.971 6.8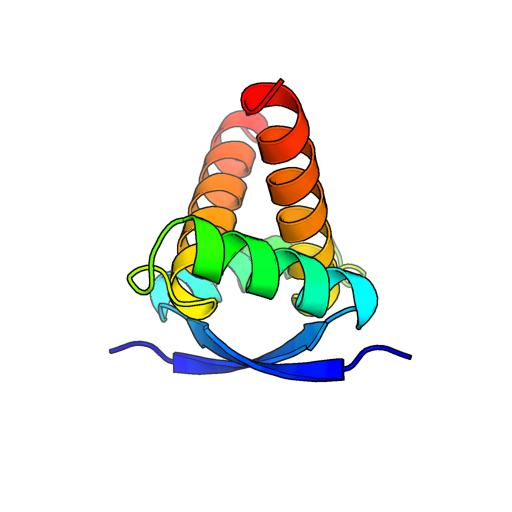67 1 95.44 30 LEU B C 1
ATOM 656 O O . LEU B 1 30 ? 0.637 1.564 5.949 1 95.44 30 LEU B O 1
ATOM 660 N N . SER B 1 31 ? 2.061 1.127 7.637 1 96.31 31 SER B N 1
ATOM 661 C CA . SER B 1 31 ? 2.082 -0.318 7.434 1 96.31 31 SER B CA 1
ATOM 662 C C . SER B 1 31 ? 0.687 -0.917 7.566 1 96.31 31 SER B C 1
ATOM 664 O O . SER B 1 31 ? 0.267 -1.72 6.734 1 96.31 31 SER B O 1
ATOM 666 N N . ASN B 1 32 ? -0.01 -0.46 8.578 1 94.62 32 ASN B N 1
ATOM 667 C CA . ASN B 1 32 ? -1.358 -0.973 8.797 1 94.62 32 ASN B CA 1
ATOM 668 C C . ASN B 1 32 ? -2.305 -0.557 7.672 1 94.62 32 ASN B C 1
ATOM 670 O O . ASN B 1 32 ? -3.109 -1.362 7.203 1 94.62 32 ASN B O 1
ATOM 674 N N . LEU B 1 33 ? -2.244 0.647 7.262 1 95.62 33 LEU B N 1
ATOM 675 C CA . LEU B 1 33 ? -3.07 1.127 6.16 1 95.62 33 LEU B CA 1
ATOM 676 C C . LEU B 1 33 ? -2.801 0.325 4.891 1 95.62 33 LEU B C 1
ATOM 678 O O . LEU B 1 33 ? -3.736 -0.145 4.238 1 95.62 33 LEU B O 1
ATOM 682 N N . ILE B 1 34 ? -1.552 0.129 4.57 1 97.5 34 ILE B N 1
ATOM 683 C CA . ILE B 1 34 ? -1.187 -0.564 3.34 1 97.5 34 ILE B CA 1
ATOM 684 C C . ILE B 1 34 ? -1.648 -2.018 3.41 1 97.5 34 ILE B C 1
ATOM 686 O O . ILE B 1 34 ? -2.158 -2.562 2.428 1 97.5 34 ILE B O 1
ATOM 690 N N . ASN B 1 35 ? -1.486 -2.629 4.621 1 97.44 35 ASN B N 1
ATOM 691 C CA . ASN B 1 35 ? -2.033 -3.973 4.781 1 97.44 35 ASN B CA 1
ATOM 692 C C . ASN B 1 35 ? -3.527 -4.008 4.473 1 97.44 35 ASN B C 1
ATOM 694 O O . ASN B 1 35 ? -3.998 -4.891 3.754 1 97.44 35 ASN B O 1
ATOM 698 N N . GLN B 1 36 ? -4.211 -3.076 4.969 1 96.44 36 GLN B N 1
ATOM 699 C CA . GLN B 1 36 ? -5.652 -3.016 4.75 1 96.44 36 GLN B CA 1
ATOM 700 C C . GLN B 1 36 ? -5.977 -2.812 3.271 1 96.44 36 GLN B C 1
ATOM 702 O O . GLN B 1 36 ? -6.895 -3.441 2.74 1 96.44 36 GLN B O 1
ATOM 707 N N . LEU B 1 37 ? -5.301 -1.927 2.658 1 97.56 37 LEU B N 1
ATOM 708 C CA . LEU B 1 37 ? -5.555 -1.63 1.253 1 97.56 37 LEU B CA 1
ATOM 709 C C . LEU B 1 37 ? -5.25 -2.842 0.377 1 97.56 37 LEU B C 1
ATOM 711 O O . LEU B 1 37 ? -5.988 -3.127 -0.57 1 97.56 37 LEU B O 1
ATOM 715 N N . LEU B 1 38 ? -4.184 -3.551 0.683 1 97.94 38 LEU B N 1
ATOM 716 C CA . LEU B 1 38 ? -3.828 -4.742 -0.079 1 97.94 38 LEU B CA 1
ATOM 717 C C . LEU B 1 38 ? -4.852 -5.852 0.137 1 97.94 38 LEU B C 1
ATOM 719 O O . LEU B 1 38 ? -5.188 -6.582 -0.797 1 97.94 38 LEU B O 1
ATOM 723 N N . TYR B 1 39 ? -5.387 -6.004 1.361 1 97.69 39 TYR B N 1
ATOM 724 C CA . TYR B 1 39 ? -6.453 -6.961 1.633 1 97.69 39 TYR B CA 1
ATOM 725 C C . TYR B 1 39 ? -7.684 -6.668 0.78 1 97.69 39 TYR B C 1
ATOM 727 O O . TYR B 1 39 ? -8.25 -7.574 0.167 1 97.69 39 TYR B O 1
ATOM 735 N N . LYS B 1 40 ? -7.965 -5.441 0.826 1 96.88 40 LYS B N 1
ATOM 736 C CA . LYS B 1 40 ? -9.133 -5.027 0.049 1 96.88 40 LYS B CA 1
ATOM 737 C C . LYS B 1 40 ? -8.914 -5.281 -1.44 1 96.88 40 LYS B C 1
ATOM 739 O O . LYS B 1 40 ? -9.82 -5.762 -2.129 1 96.88 40 LYS B O 1
ATOM 744 N N . TRP B 1 41 ? -7.82 -4.934 -1.959 1 95.88 41 TRP B N 1
ATOM 745 C CA . TRP B 1 41 ? -7.48 -5.129 -3.365 1 95.88 41 TRP B CA 1
ATOM 746 C C . TRP B 1 41 ? -7.566 -6.602 -3.75 1 95.88 41 TRP B C 1
ATOM 748 O O . TRP B 1 41 ? -8.164 -6.949 -4.773 1 95.88 41 TRP B O 1
ATOM 758 N N . LEU B 1 42 ? -7.012 -7.52 -2.926 1 96 42 LEU B N 1
ATOM 759 C CA . LEU B 1 42 ? -7.055 -8.953 -3.189 1 96 42 LEU B CA 1
ATOM 760 C C . LEU B 1 42 ? -8.492 -9.461 -3.186 1 96 42 LEU B C 1
ATOM 762 O O . LEU B 1 42 ? -8.867 -10.281 -4.031 1 96 42 LEU B O 1
ATOM 766 N N . SER B 1 43 ? -9.195 -9 -2.162 1 95.62 43 SER B N 1
ATOM 767 C CA . SER B 1 43 ? -10.594 -9.422 -2.043 1 95.62 43 SER B CA 1
ATOM 768 C C . SER B 1 43 ? -11.398 -9.016 -3.273 1 95.62 43 SER B C 1
ATOM 770 O O . SER B 1 43 ? -12.266 -9.766 -3.725 1 95.62 43 SER B O 1
ATOM 772 N N . GLU B 1 44 ? -11.156 -7.871 -3.863 1 93.88 44 GLU B N 1
ATOM 773 C CA . GLU B 1 44 ? -11.836 -7.375 -5.051 1 93.88 44 GLU B CA 1
ATOM 774 C C . GLU B 1 44 ? -11.445 -8.172 -6.293 1 93.88 44 GLU B C 1
ATOM 776 O O . GLU B 1 44 ? -12.273 -8.414 -7.172 1 93.88 44 GLU B O 1
ATOM 781 N N . LYS B 1 45 ? -10.203 -8.547 -6.367 1 90.69 45 LYS B N 1
ATOM 782 C CA . LYS B 1 45 ? -9.719 -9.344 -7.488 1 90.69 45 LYS B CA 1
ATOM 783 C C . LYS B 1 45 ? -10.352 -10.734 -7.488 1 90.69 45 LYS B C 1
ATOM 785 O O . LYS B 1 45 ? -10.602 -11.305 -8.547 1 90.69 45 LYS B O 1
ATOM 790 N N . GLU B 1 46 ? -10.477 -11.305 -6.305 1 87.62 46 GLU B N 1
ATOM 791 C CA . GLU B 1 46 ? -11.102 -12.617 -6.18 1 87.62 46 GLU B CA 1
ATOM 792 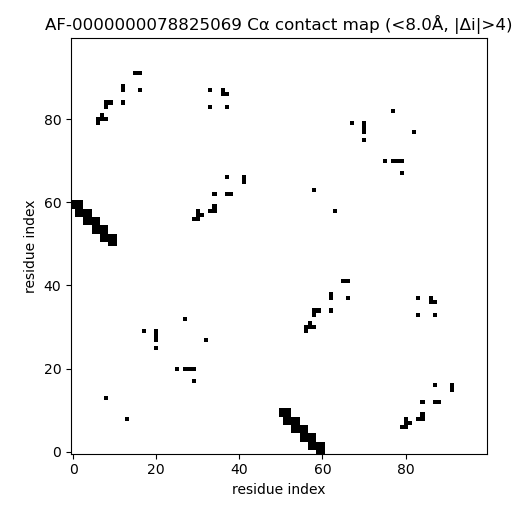C C . GLU B 1 46 ? -12.555 -12.578 -6.633 1 87.62 46 GLU B C 1
ATOM 794 O O . GLU B 1 46 ? -13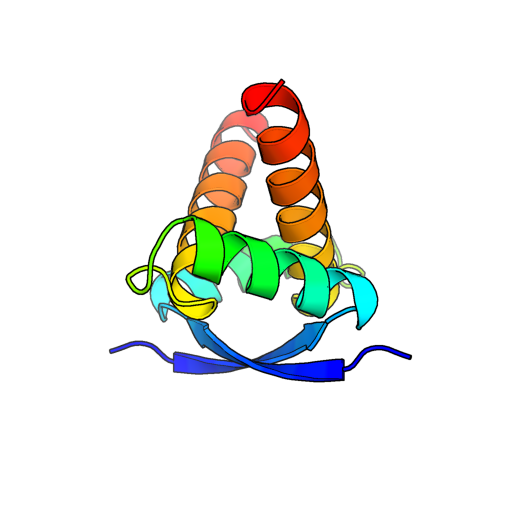.055 -13.539 -7.23 1 87.62 46 GLU B O 1
ATOM 799 N N . LYS B 1 47 ? -13.234 -11.453 -6.383 1 87.31 47 LYS B N 1
ATOM 800 C CA . LYS B 1 47 ? -14.633 -11.281 -6.758 1 87.31 47 LYS B CA 1
ATOM 801 C C . LYS B 1 47 ? -14.773 -11.055 -8.266 1 87.31 47 LYS B C 1
ATOM 803 O O . LYS B 1 47 ? -15.758 -11.492 -8.867 1 87.31 47 LYS B O 1
ATOM 808 N N . GLU B 1 48 ? -13.867 -10.328 -8.859 1 81.31 48 GLU B N 1
ATOM 809 C CA . GLU B 1 48 ? -13.906 -10.062 -10.297 1 81.31 48 GLU B CA 1
ATOM 810 C C . GLU B 1 48 ? -13.516 -11.305 -11.102 1 81.31 48 GLU B C 1
ATOM 812 O O . GLU B 1 48 ? -13.93 -11.469 -12.25 1 81.31 48 GLU B O 1
ATOM 817 N N . GLY B 1 49 ? -12.508 -11.914 -10.633 1 71.81 49 GLY B N 1
ATOM 818 C CA . GLY B 1 49 ? -12.109 -13.133 -11.32 1 71.81 49 GLY B CA 1
ATOM 819 C C . GLY B 1 49 ? -13.18 -14.211 -11.281 1 71.81 49 GLY B C 1
ATOM 820 O O . GLY B 1 49 ? -13.031 -15.258 -11.922 1 71.81 49 GLY B O 1
ATOM 821 N N . HIS B 1 50 ? -14.195 -14.031 -10.328 1 58.06 50 HIS B N 1
ATOM 822 C CA . HIS B 1 50 ? -15.352 -14.922 -10.336 1 58.06 50 HIS B CA 1
ATOM 823 C C . HIS B 1 50 ? -16.516 -14.305 -11.086 1 58.06 50 HIS B C 1
ATOM 825 O O . HIS B 1 50 ? -16.656 -13.078 -11.125 1 58.06 50 HIS B O 1
#

Radius of gyration: 13.62 Å; Cα contacts (8 Å, |Δi|>4): 88; chains: 2; bounding box: 29×32×31 Å

Nearest PDB structures (foldseek):
  8arb-assembly2_D  TM=4.423E-01  e=6.540E+00  Aeromonas hydrophila